Protein AF-A0A7S1Y5J4-F1 (afdb_monomer_lite)

InterPro domains:
  IPR029052 Metallo-dependent phosphatase-like [G3DSA:3.60.21.10] (2-157)
  IPR029052 Metallo-dependent phosphatase-like [SSF56300] (16-154)

Sequence (171 aa):
MWNACPVAIVDKVEEVVESQWFRDALTDLDYDAIVILAHMHVEDPLVPVLLSAIRSVVGDKVAVQFVTGHTHIRSYAALDDMASSFEAGHYLDTLGFLSFDTSEGLFDHRFIDANIEALPDLLDVSVSHEDNEAWMTPNGKALSDLIIKTQTDLGLLDYVGCATRTYYVEE

Radius of gyration: 21.8 Å; chains: 1; bounding box: 58×40×53 Å

Foldseek 3Di:
DDPDDPPDDDDDLLVVLPDPVVLCVLPVDDDLAAEAEEAADQVPPCVVVVVVSSCVRNNDQFAYEYEYHNPQDFDKDDDDQRYIGTYQGDDQQWDKDWDADSGGNRIDIDTFGNDLPGPCVVVVHDDDPVCSCPPADPVRVVVVVVVVVVCVVVCVVPDPDDDPDDDDDDD

Secondary structure (DSSP, 8-state):
------SS----HHHHTTSHHHHHHHHS---SEEEEE-SS-TT-THHHHHHHHHHHHH-TTSEEEEEE-SS--E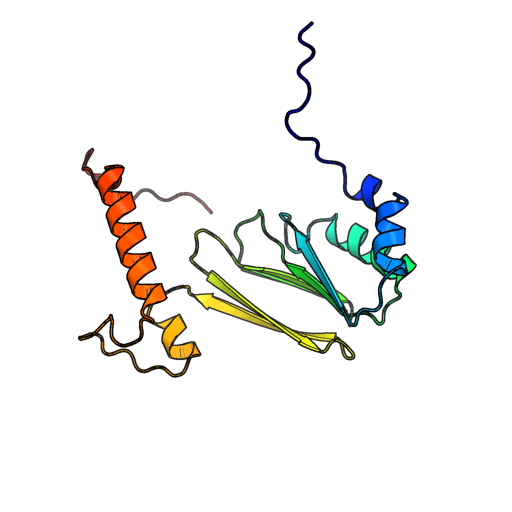EEEEEETTEEEEEE-STT-EEEEEE--TTT---EEEEEE-STTHHHHHTT-PPPTT-TTTT--HHHHHHHHHHHHHHHHTTTT------SS--PPP-

Organism: NCBI:txid210454

Structure (mmCIF, N/CA/C/O backbone):
data_AF-A0A7S1Y5J4-F1
#
_entry.id   AF-A0A7S1Y5J4-F1
#
loop_
_atom_site.group_PDB
_atom_site.id
_atom_site.type_symbol
_atom_site.label_atom_id
_atom_site.label_alt_id
_atom_site.label_comp_id
_atom_site.label_asym_id
_atom_site.label_entity_id
_atom_site.label_seq_id
_atom_site.pdbx_PDB_ins_code
_atom_site.Cartn_x
_atom_site.Cartn_y
_atom_site.Cartn_z
_atom_site.occupancy
_atom_site.B_iso_or_equiv
_atom_site.auth_seq_id
_atom_site.auth_comp_id
_atom_site.auth_asym_id
_atom_site.auth_atom_id
_atom_site.pdbx_PDB_model_num
ATOM 1 N N . MET A 1 1 ? -28.842 16.648 -25.127 1.00 41.44 1 MET A N 1
ATOM 2 C CA . MET A 1 1 ? -28.172 16.430 -23.828 1.00 41.44 1 MET A CA 1
ATOM 3 C C . MET A 1 1 ? -27.684 14.998 -23.824 1.00 41.44 1 MET A C 1
ATOM 5 O O . MET A 1 1 ? -28.503 14.103 -23.979 1.00 41.44 1 MET A O 1
ATOM 9 N N . TRP A 1 2 ? -26.369 14.794 -23.818 1.00 48.16 2 TRP A N 1
ATOM 10 C CA . TRP A 1 2 ? -25.769 13.462 -23.814 1.00 48.16 2 TRP A CA 1
ATOM 11 C C . TRP A 1 2 ? -25.896 12.883 -22.402 1.00 48.16 2 TRP A C 1
ATOM 13 O O . TRP A 1 2 ? -25.226 13.353 -21.489 1.00 48.16 2 TRP A O 1
ATOM 23 N N . ASN A 1 3 ? -26.772 11.893 -22.227 1.00 60.81 3 ASN A N 1
ATOM 24 C CA . ASN A 1 3 ? -26.782 11.035 -21.044 1.00 60.81 3 ASN A CA 1
ATOM 25 C C . ASN A 1 3 ? -25.613 10.054 -21.179 1.00 60.81 3 ASN A C 1
ATOM 27 O O . ASN A 1 3 ? -25.785 8.940 -21.669 1.00 60.81 3 ASN A O 1
ATOM 31 N N . ALA A 1 4 ? -24.409 10.489 -20.817 1.00 61.56 4 ALA A N 1
ATOM 32 C CA . ALA A 1 4 ? -23.308 9.563 -20.613 1.00 61.56 4 ALA A CA 1
ATOM 33 C C . ALA A 1 4 ? -23.549 8.850 -19.275 1.00 61.56 4 ALA A C 1
ATOM 35 O O . ALA A 1 4 ? -23.458 9.474 -18.219 1.00 61.56 4 ALA A O 1
ATOM 36 N N . CYS A 1 5 ? -23.904 7.563 -19.314 1.00 71.12 5 CYS A N 1
ATOM 37 C CA . CYS A 1 5 ? -23.798 6.715 -18.128 1.00 71.12 5 CYS A CA 1
ATOM 38 C C . CYS A 1 5 ? -22.321 6.676 -17.709 1.00 71.12 5 CYS A C 1
ATOM 40 O O . CYS A 1 5 ? -21.475 6.415 -18.571 1.00 71.12 5 CYS A O 1
ATOM 42 N N . PRO A 1 6 ? -21.991 6.919 -16.430 1.00 76.25 6 PRO A N 1
ATOM 43 C CA . PRO A 1 6 ? -20.634 6.713 -15.950 1.00 76.25 6 PRO A CA 1
ATOM 44 C C . PRO A 1 6 ? -20.224 5.257 -16.203 1.00 76.25 6 PRO A C 1
ATOM 46 O O . PRO A 1 6 ? -20.961 4.337 -15.855 1.00 76.25 6 PRO A O 1
ATOM 49 N N . VAL A 1 7 ? -19.059 5.050 -16.823 1.00 88.62 7 VAL A N 1
ATOM 50 C CA . VAL A 1 7 ? -18.472 3.706 -17.019 1.00 88.62 7 VAL A CA 1
ATOM 51 C C . VAL A 1 7 ? -17.930 3.154 -15.692 1.00 88.62 7 VAL A C 1
ATOM 53 O O . VAL A 1 7 ? -17.824 1.945 -15.520 1.00 88.62 7 VAL A O 1
ATOM 56 N N . ALA A 1 8 ? -17.651 4.046 -14.739 1.00 90.38 8 ALA A N 1
ATOM 57 C CA . ALA A 1 8 ? -17.360 3.740 -13.349 1.00 90.38 8 ALA A CA 1
ATOM 58 C C . ALA A 1 8 ? -18.008 4.799 -12.447 1.00 90.38 8 ALA A C 1
ATOM 60 O O . ALA A 1 8 ? -18.134 5.962 -12.839 1.00 90.38 8 ALA A O 1
ATOM 61 N N . ILE A 1 9 ? -18.406 4.381 -11.249 1.00 91.25 9 ILE A N 1
ATOM 62 C CA . ILE A 1 9 ? -18.910 5.244 -10.180 1.00 91.25 9 ILE A CA 1
ATOM 63 C C . ILE A 1 9 ? -17.961 5.055 -8.998 1.00 91.25 9 ILE A C 1
ATOM 65 O O . ILE A 1 9 ? -17.622 3.923 -8.661 1.00 91.25 9 ILE A O 1
ATOM 69 N N . VAL A 1 10 ? -17.504 6.164 -8.420 1.00 92.69 10 VAL A N 1
ATOM 70 C CA . VAL A 1 10 ? -16.700 6.183 -7.196 1.00 92.69 10 VAL A CA 1
ATOM 71 C C . VAL A 1 10 ? -17.520 6.921 -6.155 1.00 92.69 10 VAL A C 1
ATOM 73 O O . VAL A 1 10 ? -17.804 8.109 -6.327 1.00 92.69 10 VAL A O 1
ATOM 76 N N . ASP A 1 11 ? -17.915 6.205 -5.111 1.00 95.06 11 ASP A N 1
ATOM 77 C CA . ASP A 1 11 ? -18.638 6.781 -3.986 1.00 95.06 11 ASP A CA 1
ATOM 78 C C . ASP A 1 11 ? -17.654 7.389 -2.986 1.00 95.06 11 ASP A C 1
ATOM 80 O O . ASP A 1 11 ? -16.516 6.933 -2.834 1.00 95.06 11 ASP A O 1
ATOM 84 N N . LYS A 1 12 ? -18.089 8.449 -2.307 1.00 96.69 12 LYS A N 1
ATOM 85 C CA . LYS A 1 12 ? -17.268 9.116 -1.297 1.00 96.69 12 LYS A CA 1
ATOM 86 C C . LYS A 1 12 ? -17.151 8.245 -0.060 1.00 96.69 12 LYS A C 1
ATOM 88 O O . LYS A 1 12 ? -18.151 7.709 0.412 1.00 96.69 12 LYS A O 1
ATOM 93 N N . VAL A 1 13 ? -15.950 8.169 0.502 1.00 97.31 13 VAL A N 1
ATOM 94 C CA . VAL A 1 13 ? -15.673 7.401 1.722 1.00 97.31 13 VAL A CA 1
ATOM 95 C C . VAL A 1 13 ? -16.633 7.791 2.843 1.00 97.31 13 VAL A C 1
ATOM 97 O O . VAL A 1 13 ? -17.208 6.919 3.484 1.00 97.31 13 VAL A O 1
ATOM 100 N N . GLU A 1 14 ? -16.878 9.086 3.016 1.00 97.62 14 GLU A N 1
ATOM 101 C CA . GLU A 1 14 ? -17.762 9.642 4.042 1.00 97.62 14 GLU A CA 1
ATOM 102 C C . GLU A 1 14 ? -19.225 9.200 3.884 1.00 97.62 14 GLU A C 1
ATOM 104 O O . GLU A 1 14 ? -19.966 9.165 4.860 1.00 97.62 14 GLU A O 1
ATOM 109 N N . GLU A 1 15 ? -19.651 8.851 2.668 1.00 97.62 15 GLU A N 1
ATOM 110 C CA . GLU A 1 15 ? -20.987 8.309 2.399 1.00 97.62 15 GLU A CA 1
ATOM 111 C C . GLU A 1 15 ? -21.000 6.782 2.559 1.00 97.62 15 GLU A C 1
ATOM 113 O O . GLU A 1 15 ? -21.943 6.215 3.115 1.00 97.62 15 GLU A O 1
ATOM 118 N N . VAL A 1 16 ? -19.934 6.107 2.118 1.00 97.44 16 VAL A N 1
ATOM 119 C CA . VAL A 1 16 ? -19.805 4.648 2.207 1.00 97.44 16 VAL A CA 1
ATOM 120 C C . VAL A 1 16 ? -19.764 4.164 3.655 1.00 97.44 16 VAL A C 1
ATOM 122 O O . VAL A 1 16 ? -20.429 3.176 3.966 1.00 97.44 16 VAL A O 1
ATOM 125 N N . VAL A 1 17 ? -19.049 4.849 4.552 1.00 97.81 17 VAL A N 1
ATOM 126 C CA . VAL A 1 17 ? -18.948 4.438 5.967 1.00 97.81 17 VAL A CA 1
ATOM 127 C C . VAL A 1 17 ? -20.289 4.467 6.708 1.00 97.81 17 VAL A C 1
ATOM 129 O O . VAL A 1 17 ? -20.465 3.763 7.701 1.00 97.81 17 VAL A O 1
ATOM 132 N N . GLU A 1 18 ? -21.262 5.231 6.206 1.00 97.44 18 GLU A N 1
ATOM 133 C CA . GLU A 1 18 ? -22.619 5.278 6.758 1.00 97.44 18 GLU A CA 1
ATOM 134 C C . GLU A 1 18 ? -23.553 4.213 6.176 1.00 97.44 18 GLU A C 1
ATOM 136 O O . GLU A 1 18 ? -24.654 3.993 6.687 1.00 97.44 18 GLU A O 1
ATOM 141 N N . SER A 1 19 ? -23.134 3.534 5.111 1.00 97.62 19 SER A N 1
ATOM 142 C CA . SER A 1 19 ? -23.950 2.528 4.446 1.00 97.62 19 SER A CA 1
ATOM 143 C C . SER A 1 19 ? -24.106 1.257 5.288 1.00 97.62 19 SER A C 1
ATOM 145 O O . SER A 1 19 ? -23.235 0.872 6.070 1.00 97.62 19 SER A O 1
ATOM 147 N N . GLN A 1 20 ? -25.231 0.564 5.096 1.00 96.75 20 GLN A N 1
ATOM 148 C CA . GLN A 1 20 ? -25.511 -0.672 5.826 1.00 96.75 20 GLN A CA 1
ATOM 149 C C . GLN A 1 20 ? -24.488 -1.768 5.503 1.00 96.75 20 GLN A C 1
ATOM 151 O O . GLN A 1 20 ? -23.998 -2.425 6.411 1.00 96.75 20 GLN A O 1
ATOM 156 N N . TRP A 1 21 ? -24.104 -1.908 4.230 1.00 96.38 21 TRP A N 1
ATOM 157 C CA . TRP A 1 21 ? -23.184 -2.966 3.809 1.00 96.38 21 TRP A CA 1
ATOM 158 C C . TRP A 1 21 ? -21.800 -2.830 4.457 1.00 96.38 21 TRP A C 1
ATOM 160 O O . TRP A 1 21 ? -21.170 -3.842 4.750 1.00 96.38 21 TRP A O 1
ATOM 170 N N . PHE A 1 22 ? -21.333 -1.599 4.700 1.00 97.00 22 PHE A N 1
ATOM 171 C CA . PHE A 1 22 ? -20.064 -1.355 5.384 1.00 97.00 22 PHE A CA 1
ATOM 172 C C . PHE A 1 22 ? -20.108 -1.874 6.824 1.00 97.00 22 PHE A C 1
ATOM 174 O O . PHE A 1 22 ? -19.180 -2.540 7.274 1.00 97.00 22 PHE A O 1
ATOM 181 N N . ARG A 1 23 ? -21.213 -1.610 7.532 1.00 95.69 23 ARG A N 1
ATOM 182 C CA . ARG A 1 23 ? -21.430 -2.097 8.901 1.00 95.69 23 ARG A CA 1
ATOM 183 C C . ARG A 1 23 ? -21.550 -3.621 8.924 1.00 95.69 23 ARG A C 1
ATOM 185 O O . ARG A 1 23 ? -20.862 -4.251 9.717 1.00 95.69 23 ARG A O 1
ATOM 192 N N . ASP A 1 24 ? -22.346 -4.191 8.020 1.00 95.69 24 ASP A N 1
ATOM 193 C CA . ASP A 1 24 ? -22.560 -5.641 7.915 1.00 95.69 24 ASP A CA 1
ATOM 194 C C . ASP A 1 24 ? -21.237 -6.386 7.660 1.00 95.69 24 ASP A C 1
ATOM 196 O O . ASP A 1 24 ? -20.938 -7.387 8.308 1.00 95.69 24 ASP A O 1
ATOM 200 N N . ALA A 1 25 ? -20.382 -5.854 6.777 1.00 94.38 25 ALA A N 1
ATOM 201 C CA . ALA A 1 25 ? -19.077 -6.443 6.469 1.00 94.38 25 ALA A CA 1
ATOM 202 C C . ALA A 1 25 ? -18.135 -6.528 7.685 1.00 94.38 25 ALA A C 1
ATOM 204 O O . ALA A 1 25 ? -17.255 -7.387 7.715 1.00 94.38 25 ALA A O 1
ATOM 205 N N . LEU A 1 26 ? -18.318 -5.649 8.674 1.00 95.50 26 LEU A N 1
ATOM 206 C CA . LEU A 1 26 ? -17.544 -5.625 9.914 1.00 95.50 26 LEU A CA 1
ATOM 207 C C . LEU A 1 26 ? -18.189 -6.465 11.031 1.00 95.50 26 LEU A C 1
ATOM 209 O O . LEU A 1 26 ? -17.501 -6.855 11.965 1.00 95.50 26 LEU A O 1
ATOM 213 N N . THR A 1 27 ? -19.494 -6.748 10.981 1.00 93.75 27 THR A N 1
ATOM 214 C CA . THR A 1 27 ? -20.181 -7.508 12.044 1.00 93.75 27 THR A CA 1
ATOM 215 C C . THR A 1 27 ? -20.348 -8.989 11.745 1.00 93.75 27 THR A C 1
ATOM 217 O O . THR A 1 27 ? -20.454 -9.789 12.672 1.00 93.75 27 THR A O 1
ATOM 220 N N . ASP A 1 28 ? -20.394 -9.363 10.469 1.00 86.31 28 ASP A N 1
ATOM 221 C CA . ASP A 1 28 ? -20.839 -10.698 10.054 1.00 86.31 28 ASP A CA 1
ATOM 222 C C . ASP A 1 28 ? -19.702 -11.733 9.992 1.00 86.31 28 ASP A C 1
ATOM 224 O O . ASP A 1 28 ? -19.920 -12.885 9.605 1.00 86.31 28 ASP A O 1
ATOM 228 N N . LEU A 1 29 ? -18.485 -11.336 10.373 1.00 85.19 29 LEU A N 1
ATOM 229 C CA . LEU A 1 29 ? -17.266 -12.133 10.259 1.00 85.19 29 LEU A CA 1
ATOM 230 C C . LEU A 1 29 ? -16.491 -12.162 11.581 1.00 85.19 29 LEU A C 1
ATOM 232 O O . LEU A 1 29 ? -16.496 -11.201 12.343 1.00 85.19 29 LEU A O 1
ATOM 236 N N . ASP A 1 30 ? -15.794 -13.273 11.813 1.00 91.12 30 ASP A N 1
ATOM 237 C CA . ASP A 1 30 ? -14.798 -13.413 12.877 1.00 91.12 30 ASP A CA 1
ATOM 238 C C . ASP A 1 30 ? -13.406 -13.191 12.271 1.00 91.12 30 ASP A C 1
ATOM 240 O O . ASP A 1 30 ? -13.056 -13.835 11.275 1.00 91.12 30 ASP A O 1
ATOM 244 N N . TYR A 1 31 ? -12.643 -12.242 12.812 1.00 94.44 31 TYR A N 1
ATOM 245 C CA . TYR A 1 31 ? -11.328 -11.855 12.299 1.00 94.44 31 TYR A CA 1
ATOM 246 C C . TYR A 1 31 ? -10.437 -11.270 13.398 1.00 94.44 31 TYR A C 1
ATOM 248 O O . TYR A 1 31 ? -10.904 -10.606 14.321 1.00 94.44 31 TYR A O 1
ATOM 256 N N . ASP A 1 32 ? -9.127 -11.458 13.239 1.00 94.56 32 ASP A N 1
ATOM 257 C CA . ASP A 1 32 ? -8.118 -10.946 14.175 1.00 94.56 32 ASP A CA 1
ATOM 258 C C . ASP A 1 32 ? -7.588 -9.554 13.784 1.00 94.56 32 ASP A C 1
ATOM 260 O O . ASP A 1 32 ? -7.029 -8.834 14.610 1.00 94.56 32 ASP A O 1
ATOM 264 N N . ALA A 1 33 ? -7.742 -9.162 12.516 1.00 96.88 33 ALA A N 1
ATOM 265 C CA . ALA A 1 33 ? -7.252 -7.894 11.986 1.00 96.88 33 ALA A CA 1
ATOM 266 C C . ALA A 1 33 ? -8.027 -7.453 10.740 1.00 96.88 33 ALA A C 1
ATOM 268 O O . ALA A 1 33 ? -8.653 -8.263 10.055 1.00 96.88 33 ALA A O 1
ATOM 269 N N . ILE A 1 34 ? -7.920 -6.166 10.417 1.00 97.81 34 ILE A N 1
ATOM 270 C CA . ILE A 1 34 ? -8.484 -5.547 9.219 1.00 97.81 34 ILE A CA 1
ATOM 271 C C . ILE A 1 34 ? -7.344 -4.946 8.399 1.00 97.81 34 ILE A C 1
ATOM 273 O O . ILE A 1 34 ? -6.527 -4.187 8.915 1.00 97.81 34 ILE A O 1
ATOM 277 N N . VAL A 1 35 ? -7.309 -5.253 7.102 1.00 97.81 35 VAL A N 1
ATOM 278 C CA . VAL A 1 35 ? -6.372 -4.641 6.152 1.00 97.81 35 VAL A CA 1
ATOM 279 C C . VAL A 1 35 ? -7.156 -3.830 5.131 1.00 97.81 35 VAL A C 1
ATOM 281 O O . VAL A 1 35 ? -8.079 -4.342 4.498 1.00 97.81 35 VAL A O 1
ATOM 284 N N . ILE A 1 36 ? -6.779 -2.567 4.959 1.00 98.12 36 ILE A N 1
ATOM 285 C CA . ILE A 1 36 ? -7.441 -1.613 4.073 1.00 98.12 36 ILE A CA 1
ATOM 286 C C . ILE A 1 36 ? -6.480 -1.278 2.943 1.00 98.12 36 ILE A C 1
ATOM 288 O O . ILE A 1 36 ? -5.443 -0.659 3.162 1.00 98.12 36 ILE A O 1
ATOM 292 N N . LEU A 1 37 ? -6.831 -1.682 1.726 1.00 98.12 37 LEU A N 1
ATOM 293 C CA . LEU A 1 37 ? -6.083 -1.322 0.526 1.00 98.12 37 LEU A CA 1
ATOM 294 C C . LEU A 1 37 ? -6.686 -0.044 -0.051 1.00 98.12 37 LEU A C 1
ATOM 296 O O . LEU A 1 37 ? -7.847 -0.040 -0.463 1.00 98.12 37 LEU A O 1
ATOM 300 N N . ALA A 1 38 ? -5.911 1.035 -0.077 1.00 96.31 38 ALA A N 1
ATOM 301 C CA . ALA A 1 38 ? -6.397 2.345 -0.472 1.00 96.31 38 ALA A CA 1
ATOM 302 C C . ALA A 1 38 ? -5.421 3.053 -1.416 1.00 96.31 38 ALA A C 1
ATOM 304 O O . ALA A 1 38 ? -4.215 3.071 -1.202 1.00 96.31 38 ALA A O 1
ATOM 305 N N . HIS A 1 39 ? -5.948 3.692 -2.459 1.00 97.62 39 HIS A N 1
ATOM 306 C CA . HIS A 1 39 ? -5.160 4.564 -3.328 1.00 97.62 39 HIS A CA 1
ATOM 307 C C . HIS A 1 39 ? -5.353 6.028 -2.908 1.00 97.62 39 HIS A C 1
ATOM 309 O O . HIS A 1 39 ? -6.002 6.806 -3.603 1.00 97.62 39 HIS A O 1
ATOM 315 N N . MET A 1 40 ? -4.837 6.362 -1.726 1.00 97.06 40 MET A N 1
ATOM 316 C CA . MET A 1 40 ? -4.850 7.693 -1.102 1.00 97.06 40 MET A CA 1
ATOM 317 C C . MET A 1 40 ? -3.550 7.897 -0.322 1.00 97.06 40 MET A C 1
ATOM 319 O O . MET A 1 40 ? -2.912 6.898 -0.004 1.00 97.06 40 MET A O 1
ATOM 323 N N . HIS A 1 41 ? -3.191 9.141 0.008 1.00 97.88 41 HIS A N 1
ATOM 324 C CA . HIS A 1 41 ? -1.993 9.451 0.802 1.00 97.88 41 HIS A CA 1
ATOM 325 C C . HIS A 1 41 ? -2.013 8.737 2.167 1.00 97.88 41 HIS A C 1
ATOM 327 O O . HIS A 1 41 ? -3.074 8.557 2.766 1.00 97.88 41 HIS A O 1
ATOM 333 N N . VAL A 1 42 ? -0.837 8.388 2.697 1.00 97.75 42 VAL A N 1
ATOM 334 C CA . VAL A 1 42 ? -0.676 7.733 4.014 1.00 97.75 42 VAL A CA 1
ATOM 335 C C . VAL A 1 42 ? -1.406 8.435 5.174 1.00 97.75 42 VAL A C 1
ATOM 337 O O . VAL A 1 42 ? -1.963 7.774 6.048 1.00 97.75 42 VAL A O 1
ATOM 340 N N . GLU A 1 43 ? -1.449 9.766 5.149 1.00 96.81 43 GLU A N 1
ATOM 341 C CA . GLU A 1 43 ? -2.128 10.642 6.116 1.00 96.81 43 GLU A CA 1
ATOM 342 C C . GLU A 1 43 ? -3.265 11.433 5.446 1.00 96.81 43 GLU A C 1
ATOM 344 O O . GLU A 1 43 ? -3.516 12.594 5.772 1.00 96.81 43 GLU A O 1
ATOM 349 N N . ASP A 1 44 ? -3.914 10.854 4.433 1.00 98.12 44 ASP A N 1
ATOM 350 C CA . ASP A 1 44 ? -5.091 11.470 3.822 1.00 98.12 44 ASP A CA 1
ATOM 351 C C . ASP A 1 44 ? -6.166 11.751 4.897 1.00 98.12 44 ASP A C 1
ATOM 353 O O . ASP A 1 44 ? -6.389 10.903 5.767 1.00 98.12 44 ASP A O 1
ATOM 357 N N . PRO A 1 45 ? -6.871 12.899 4.861 1.00 98.00 45 PRO A N 1
ATOM 358 C CA . PRO A 1 45 ? -7.949 13.202 5.804 1.00 98.00 45 PRO A CA 1
ATOM 359 C C . PRO A 1 45 ? -9.057 12.139 5.892 1.00 98.00 45 PRO A C 1
ATOM 361 O O . PRO A 1 45 ? -9.790 12.114 6.880 1.00 98.00 45 PRO A O 1
ATOM 364 N N . LEU A 1 46 ? -9.188 11.258 4.897 1.00 98.12 46 LEU A N 1
ATOM 365 C CA . LEU A 1 46 ? -10.139 10.147 4.894 1.00 98.12 46 LEU A CA 1
ATOM 366 C C . LEU A 1 46 ? -9.663 8.917 5.680 1.00 98.12 46 LEU A C 1
ATOM 368 O O . LEU A 1 46 ? -10.500 8.122 6.110 1.00 98.12 46 LEU A O 1
ATOM 372 N N . VAL A 1 47 ? -8.358 8.767 5.930 1.00 98.44 47 VAL A N 1
ATOM 373 C CA . VAL A 1 47 ? -7.811 7.699 6.786 1.00 98.44 47 VAL A CA 1
ATOM 374 C C . VAL A 1 47 ? -8.431 7.731 8.192 1.00 98.44 47 VAL A C 1
ATOM 376 O O . VAL A 1 47 ? -8.994 6.713 8.604 1.00 98.44 47 VAL A O 1
ATOM 379 N N . PRO A 1 48 ? -8.437 8.862 8.931 1.00 98.12 48 PRO A N 1
ATOM 380 C CA . PRO A 1 48 ? -9.085 8.912 10.240 1.00 98.12 48 PRO A CA 1
ATOM 381 C C . PRO A 1 48 ? -10.613 8.771 10.165 1.00 98.12 48 PRO A C 1
ATOM 383 O O . PRO A 1 48 ? -11.207 8.270 11.118 1.00 98.12 48 PRO A O 1
ATOM 386 N N . VAL A 1 49 ? -11.261 9.151 9.055 1.00 98.44 49 VAL A N 1
ATOM 387 C CA . VAL A 1 49 ? -12.707 8.920 8.857 1.00 98.44 49 VAL A CA 1
ATOM 388 C C . VAL A 1 49 ? -13.003 7.421 8.786 1.00 98.44 49 VAL A C 1
ATOM 390 O O . VAL A 1 49 ? -13.866 6.933 9.516 1.00 98.44 49 VAL A O 1
ATOM 393 N N . LEU A 1 50 ? -12.252 6.679 7.965 1.00 98.31 50 LEU A N 1
ATOM 394 C CA . LEU A 1 50 ? -12.363 5.221 7.856 1.00 98.31 50 LEU A CA 1
ATOM 395 C C . LEU A 1 50 ? -12.054 4.535 9.181 1.00 98.31 50 LEU A C 1
ATOM 397 O O . LEU A 1 50 ? -12.843 3.708 9.638 1.00 98.31 50 LEU A O 1
ATOM 401 N N . LEU A 1 51 ? -10.931 4.891 9.810 1.00 98.50 51 LEU A N 1
ATOM 402 C CA . LEU A 1 51 ? -10.529 4.292 11.076 1.00 98.50 51 LEU A CA 1
ATOM 403 C C . LEU A 1 51 ? -11.599 4.534 12.144 1.00 98.50 51 LEU A C 1
ATOM 405 O O . LEU A 1 51 ? -12.038 3.584 12.782 1.00 98.50 51 LEU A O 1
ATOM 409 N N . SER A 1 52 ? -12.097 5.765 12.288 1.00 98.38 52 SER A N 1
ATOM 410 C CA . SER A 1 52 ? -13.149 6.081 13.259 1.00 98.38 52 SER A CA 1
ATOM 411 C C . SER A 1 52 ? -14.437 5.289 13.007 1.00 98.38 52 SER A C 1
ATOM 413 O O . SER A 1 52 ? -15.014 4.744 13.951 1.00 98.38 52 SER A O 1
ATOM 415 N N . ALA A 1 53 ? -14.860 5.162 11.747 1.00 98.25 53 ALA A N 1
ATOM 416 C CA . ALA A 1 53 ? -16.032 4.370 11.392 1.00 98.25 53 ALA A CA 1
ATOM 417 C C . ALA A 1 53 ? -15.851 2.883 11.738 1.00 98.25 53 ALA A C 1
ATOM 419 O O . ALA A 1 53 ? -16.746 2.284 12.334 1.00 98.25 53 ALA A O 1
ATOM 420 N N . ILE A 1 54 ? -14.682 2.305 11.451 1.00 98.12 54 ILE A N 1
ATOM 421 C CA . ILE A 1 54 ? -14.348 0.918 11.810 1.00 98.12 54 ILE A CA 1
ATOM 422 C C . ILE A 1 54 ? -14.359 0.742 13.328 1.00 98.12 54 ILE A C 1
ATOM 424 O O . ILE A 1 54 ? -15.054 -0.135 13.843 1.00 98.12 54 ILE A O 1
ATOM 428 N N . ARG A 1 55 ? -13.655 1.613 14.060 1.00 97.88 55 ARG A N 1
ATOM 429 C CA . ARG A 1 55 ? -13.590 1.600 15.529 1.00 97.88 55 ARG A CA 1
ATOM 430 C C . ARG A 1 55 ? -14.974 1.686 16.168 1.00 97.88 55 ARG A C 1
ATOM 432 O O . ARG A 1 55 ? -15.217 1.022 17.171 1.00 97.88 55 ARG A O 1
ATOM 439 N N . SER A 1 56 ? -15.911 2.417 15.560 1.00 97.44 56 SER A N 1
ATOM 440 C CA . SER A 1 56 ? -17.293 2.510 16.052 1.00 97.44 56 SER A CA 1
ATOM 441 C C . SER A 1 56 ? -18.061 1.180 16.034 1.00 97.44 56 SER A C 1
ATOM 443 O O . SER A 1 56 ? -19.025 1.025 16.783 1.00 97.44 56 SER A O 1
ATOM 445 N N . VAL A 1 57 ? -17.635 0.225 15.201 1.00 96.38 57 VAL A N 1
ATOM 446 C CA . VAL A 1 57 ? -18.254 -1.100 15.066 1.00 96.38 57 VAL A CA 1
ATOM 447 C C . VAL A 1 57 ? -17.454 -2.163 15.819 1.00 96.38 57 VAL A C 1
ATOM 449 O O . VAL A 1 57 ? -18.036 -2.969 16.540 1.00 96.38 57 VAL A O 1
ATOM 452 N N . VAL A 1 58 ? -16.126 -2.152 15.678 1.00 95.44 58 VAL A N 1
ATOM 453 C CA . VAL A 1 58 ? -15.246 -3.259 16.105 1.00 95.44 58 VAL A CA 1
ATOM 454 C C . VAL A 1 58 ? -14.476 -2.957 17.398 1.00 95.44 58 VAL A C 1
ATOM 456 O O . VAL A 1 58 ? -13.899 -3.854 18.010 1.00 95.44 58 VAL A O 1
ATOM 459 N N . GLY A 1 59 ? -14.468 -1.692 17.830 1.00 95.06 59 GLY A N 1
ATOM 460 C CA . GLY A 1 59 ? -13.704 -1.204 18.976 1.00 95.06 59 GLY A CA 1
ATOM 461 C C . GLY A 1 59 ? -12.199 -1.045 18.721 1.00 95.06 59 GLY A C 1
ATOM 462 O O . GLY A 1 59 ? -11.675 -1.295 17.633 1.00 95.06 59 GLY A O 1
ATOM 463 N N . ASP A 1 60 ? -11.485 -0.636 19.769 1.00 95.50 60 ASP A N 1
ATOM 464 C CA . ASP A 1 60 ? -10.077 -0.206 19.688 1.00 95.50 60 ASP A CA 1
ATOM 465 C C . ASP A 1 60 ? -9.060 -1.353 19.751 1.00 95.50 60 ASP A C 1
ATOM 467 O O . ASP A 1 60 ? -7.863 -1.124 19.648 1.00 95.50 60 ASP A O 1
ATOM 471 N N . LYS A 1 61 ? -9.520 -2.596 19.927 1.00 94.56 61 LYS A N 1
ATOM 472 C CA . LYS A 1 61 ? -8.643 -3.761 20.143 1.00 94.56 61 LYS A CA 1
ATOM 473 C C . LYS A 1 61 ? -8.297 -4.547 18.883 1.00 94.56 61 LYS A C 1
ATOM 475 O O . LYS A 1 61 ? -7.470 -5.442 18.957 1.00 94.56 61 LYS A O 1
ATOM 480 N N . VAL A 1 62 ? -8.954 -4.276 17.760 1.00 96.75 62 VAL A N 1
ATOM 481 C CA . VAL A 1 62 ? -8.686 -4.983 16.499 1.00 96.75 62 VAL A CA 1
ATOM 482 C C . VAL A 1 62 ? -7.524 -4.301 15.783 1.00 96.75 62 VAL A C 1
ATOM 484 O O . VAL A 1 62 ? -7.559 -3.085 15.614 1.00 96.75 62 VAL A O 1
ATOM 487 N N . ALA A 1 63 ? -6.515 -5.038 15.325 1.00 98.00 63 ALA A N 1
ATOM 488 C CA . ALA A 1 63 ? -5.446 -4.429 14.535 1.00 98.00 63 ALA A CA 1
ATOM 489 C C . ALA A 1 63 ? -5.972 -3.939 13.169 1.00 98.00 63 ALA A C 1
ATOM 491 O O . ALA A 1 63 ? -6.648 -4.689 12.464 1.00 98.00 63 ALA A O 1
ATOM 492 N N . VAL A 1 64 ? -5.666 -2.697 12.778 1.00 98.44 64 VAL A N 1
ATOM 493 C CA . VAL A 1 64 ? -6.071 -2.107 11.489 1.00 98.44 64 VAL A CA 1
ATOM 494 C C . VAL A 1 64 ? -4.848 -1.610 10.720 1.00 98.44 64 VAL A C 1
ATOM 496 O O . VAL A 1 64 ? -4.185 -0.664 11.132 1.00 98.44 64 VAL A O 1
ATOM 499 N N . GLN A 1 65 ? -4.565 -2.210 9.567 1.00 98.38 65 GLN A N 1
ATOM 500 C CA . GLN A 1 65 ? -3.462 -1.800 8.701 1.00 98.38 65 GLN A CA 1
ATOM 501 C C . GLN A 1 65 ? -3.973 -1.160 7.414 1.00 98.38 65 GLN A C 1
ATOM 503 O O . GLN A 1 65 ? -4.629 -1.824 6.612 1.00 98.38 65 GLN A O 1
ATOM 508 N N . PHE A 1 66 ? -3.586 0.084 7.148 1.00 98.69 66 PHE A N 1
ATOM 509 C CA . PHE A 1 66 ? -3.780 0.708 5.842 1.00 98.69 66 PHE A CA 1
ATOM 510 C C . PHE A 1 66 ? -2.553 0.485 4.952 1.00 98.69 66 PHE A C 1
ATOM 512 O O . PHE A 1 66 ? -1.420 0.748 5.352 1.00 98.69 66 PHE A O 1
ATOM 519 N N . VAL A 1 67 ? -2.781 0.014 3.729 1.00 98.31 67 VAL A N 1
ATOM 520 C CA . VAL A 1 67 ? -1.797 0.005 2.643 1.00 98.31 67 VAL A CA 1
ATOM 521 C C . VAL A 1 67 ? -2.228 1.080 1.653 1.00 98.31 67 VAL A C 1
ATOM 523 O O . VAL A 1 67 ? -3.209 0.905 0.927 1.00 98.31 67 VAL A O 1
ATOM 526 N N . THR A 1 68 ? -1.529 2.209 1.697 1.00 98.19 68 THR A N 1
ATOM 527 C CA . THR A 1 68 ? -1.844 3.461 1.002 1.00 98.19 68 THR A CA 1
ATOM 528 C C . THR A 1 68 ? -0.977 3.672 -0.246 1.00 98.19 68 THR A C 1
ATOM 530 O O . THR A 1 68 ? -0.141 2.834 -0.594 1.00 98.19 68 THR A O 1
ATOM 533 N N . GLY A 1 69 ? -1.205 4.768 -0.974 1.00 96.81 69 GLY A N 1
ATOM 534 C CA . GLY A 1 69 ? -0.632 5.014 -2.298 1.00 96.81 69 GLY A CA 1
ATOM 535 C C . GLY A 1 69 ? -0.864 6.439 -2.794 1.00 96.81 69 GLY A C 1
ATOM 536 O O . GLY A 1 69 ? -1.042 7.368 -2.021 1.00 96.81 69 GLY A O 1
ATOM 537 N N . HIS A 1 70 ? -0.951 6.595 -4.114 1.00 97.62 70 HIS A N 1
ATOM 538 C CA . HIS A 1 70 ? -1.284 7.844 -4.813 1.00 97.62 70 HIS A CA 1
ATOM 539 C C . HIS A 1 70 ? -0.180 8.905 -4.867 1.00 97.62 70 HIS A C 1
ATOM 541 O O . HIS A 1 70 ? 0.025 9.490 -5.928 1.00 97.62 70 HIS A O 1
ATOM 547 N N . THR A 1 71 ? 0.541 9.149 -3.777 1.00 96.81 71 THR A N 1
ATOM 548 C CA . THR A 1 71 ? 1.463 10.296 -3.698 1.00 96.81 71 THR A CA 1
ATOM 549 C C . THR A 1 71 ? 2.905 9.985 -4.042 1.00 96.81 71 THR A C 1
ATOM 551 O O . THR A 1 71 ? 3.700 10.910 -4.177 1.00 96.81 71 THR A O 1
ATOM 554 N N . HIS A 1 72 ? 3.213 8.708 -4.270 1.00 96.31 72 HIS A N 1
ATOM 555 C CA . HIS A 1 72 ? 4.510 8.248 -4.754 1.00 96.31 72 HIS A CA 1
ATOM 556 C C . HIS A 1 72 ? 5.640 8.451 -3.733 1.00 96.31 72 HIS A C 1
ATOM 558 O O . HIS A 1 72 ? 6.792 8.617 -4.115 1.00 96.31 72 HIS A O 1
ATOM 564 N N . ILE A 1 73 ? 5.346 8.408 -2.432 1.00 96.88 73 ILE A N 1
ATOM 565 C CA . ILE A 1 73 ? 6.358 8.585 -1.379 1.00 96.88 73 ILE A CA 1
ATOM 566 C C . ILE A 1 73 ? 6.538 7.318 -0.548 1.00 96.88 73 ILE A C 1
ATOM 568 O O . ILE A 1 73 ? 5.629 6.503 -0.412 1.00 96.88 73 ILE A O 1
ATOM 572 N N . ARG A 1 74 ? 7.720 7.157 0.049 1.00 98.00 74 ARG A N 1
ATOM 573 C CA . ARG A 1 74 ? 7.958 6.167 1.106 1.00 98.00 74 ARG A CA 1
ATOM 574 C C . ARG A 1 74 ? 7.528 6.780 2.429 1.00 98.00 74 ARG A C 1
ATOM 576 O O . ARG A 1 74 ? 8.214 7.672 2.926 1.00 98.00 74 ARG A O 1
ATOM 583 N N . SER A 1 75 ? 6.400 6.346 2.983 1.00 98.12 75 SER A N 1
ATOM 584 C CA . SER A 1 75 ? 5.897 6.934 4.224 1.00 98.12 75 SER A CA 1
ATOM 585 C C . SER A 1 75 ? 5.137 5.947 5.101 1.00 98.12 75 SER A C 1
ATOM 587 O O . SER A 1 75 ? 4.588 4.951 4.632 1.00 98.12 75 SER A O 1
ATOM 589 N N . TYR A 1 76 ? 5.144 6.227 6.399 1.00 98.44 76 TYR A N 1
ATOM 590 C CA . TYR A 1 76 ? 4.493 5.442 7.436 1.00 98.44 76 TYR A CA 1
ATOM 591 C C . TYR A 1 76 ? 3.918 6.382 8.492 1.00 98.44 76 TYR A C 1
ATOM 593 O O . TYR A 1 76 ? 4.606 7.296 8.949 1.00 98.44 76 TYR A O 1
ATOM 601 N N . ALA A 1 77 ? 2.691 6.115 8.924 1.00 98.25 77 ALA A N 1
ATOM 602 C CA . ALA A 1 77 ? 2.043 6.831 10.010 1.00 98.25 77 ALA A CA 1
ATOM 603 C C . ALA A 1 77 ? 1.478 5.841 11.033 1.00 98.25 77 ALA A C 1
ATOM 605 O O . ALA A 1 77 ? 0.697 4.954 10.693 1.00 98.25 77 ALA A O 1
ATOM 606 N N . ALA A 1 78 ? 1.847 6.015 12.303 1.00 97.75 78 ALA A N 1
ATOM 607 C CA . ALA A 1 78 ? 1.136 5.379 13.406 1.00 97.75 78 ALA A CA 1
ATOM 608 C C . ALA A 1 78 ? -0.161 6.161 13.654 1.00 97.75 78 ALA A C 1
ATOM 610 O O . ALA A 1 78 ? -0.112 7.375 13.858 1.00 97.75 78 ALA A O 1
ATOM 611 N N . LEU A 1 79 ? -1.306 5.481 13.601 1.00 97.75 79 LEU A N 1
ATOM 612 C CA . LEU A 1 79 ? -2.620 6.114 13.729 1.00 97.75 79 LEU A CA 1
ATOM 613 C C . LEU A 1 79 ? -3.140 6.012 15.168 1.00 97.75 79 LEU A C 1
ATOM 615 O O . LEU A 1 79 ? -3.552 7.013 15.751 1.00 97.75 79 LEU A O 1
ATOM 619 N N . ASP A 1 80 ? -3.093 4.805 15.735 1.00 96.56 80 ASP A N 1
ATOM 620 C CA . ASP A 1 80 ? -3.360 4.495 17.142 1.00 96.56 80 ASP A CA 1
ATOM 621 C C . ASP A 1 80 ? -2.532 3.265 17.576 1.00 96.56 80 ASP A C 1
ATOM 623 O O . ASP A 1 80 ? -1.774 2.717 16.774 1.00 96.56 80 ASP A O 1
ATOM 627 N N . ASP A 1 81 ? -2.646 2.832 18.837 1.00 96.31 81 ASP A N 1
ATOM 628 C CA . ASP A 1 81 ? -1.876 1.690 19.373 1.00 96.31 81 ASP A CA 1
ATOM 629 C C . ASP A 1 81 ? -2.139 0.372 18.617 1.00 96.31 81 ASP A C 1
ATOM 631 O O . ASP A 1 81 ? -1.324 -0.542 18.663 1.00 96.31 81 ASP A O 1
ATOM 635 N N . MET A 1 82 ? -3.268 0.270 17.910 1.00 98.25 82 MET A N 1
ATOM 636 C CA . MET A 1 82 ? -3.701 -0.900 17.150 1.00 98.25 82 MET A CA 1
ATOM 637 C C . MET A 1 82 ? -3.902 -0.564 15.664 1.00 98.25 82 MET A C 1
ATOM 639 O O . MET A 1 82 ? -4.626 -1.288 14.976 1.00 98.25 82 MET A O 1
ATOM 643 N N . ALA A 1 83 ? -3.314 0.519 15.142 1.00 98.44 83 ALA A N 1
ATOM 644 C CA . ALA A 1 83 ? -3.464 0.883 13.740 1.00 98.44 83 ALA A CA 1
ATOM 645 C C . ALA A 1 83 ? -2.289 1.668 13.155 1.00 98.44 83 ALA A C 1
ATOM 647 O O . ALA A 1 83 ? -1.760 2.603 13.759 1.00 98.44 83 ALA A O 1
ATOM 648 N N . SER A 1 84 ? -1.953 1.359 11.903 1.00 98.56 84 SER A N 1
ATOM 649 C CA . SER A 1 84 ? -0.963 2.116 11.138 1.00 98.56 84 SER A CA 1
ATOM 650 C C . SER A 1 84 ? -1.351 2.277 9.667 1.00 98.56 84 SER A C 1
ATOM 652 O O . SER A 1 84 ? -2.235 1.585 9.159 1.00 98.56 84 SER A O 1
ATOM 654 N N . SER A 1 85 ? -0.678 3.197 8.982 1.00 98.62 85 SER A N 1
ATOM 655 C CA . SER A 1 85 ? -0.816 3.474 7.555 1.00 98.62 85 SER A CA 1
ATOM 656 C C . SER A 1 85 ? 0.549 3.480 6.882 1.00 98.62 85 SER A C 1
ATOM 658 O O . SER A 1 85 ? 1.521 3.955 7.469 1.00 98.62 85 SER A O 1
ATOM 660 N N . PHE A 1 86 ? 0.644 2.928 5.673 1.00 98.44 86 PHE A N 1
ATOM 661 C CA . PHE A 1 86 ? 1.923 2.675 5.013 1.00 98.44 86 PHE A CA 1
ATOM 662 C C . PHE A 1 86 ? 1.841 2.817 3.487 1.00 98.44 86 PHE A C 1
ATOM 664 O O . PHE A 1 86 ? 1.049 2.130 2.843 1.00 98.44 86 PHE A O 1
ATOM 671 N N . GLU A 1 87 ? 2.714 3.648 2.909 1.00 98.12 87 GLU A N 1
ATOM 672 C CA . GLU A 1 87 ? 2.839 3.900 1.469 1.00 98.12 87 GLU A CA 1
ATOM 673 C C . GLU A 1 87 ? 4.241 3.544 0.966 1.00 98.12 87 GLU A C 1
ATOM 675 O O . GLU A 1 87 ? 5.245 4.039 1.478 1.00 98.12 87 GLU A O 1
ATOM 680 N N . ALA A 1 88 ? 4.312 2.690 -0.055 1.00 97.62 88 ALA A N 1
ATOM 681 C CA . ALA A 1 88 ? 5.550 2.053 -0.500 1.00 97.62 88 ALA A CA 1
ATOM 682 C C . ALA A 1 88 ? 6.179 2.702 -1.748 1.00 97.62 88 ALA A C 1
ATOM 684 O O . ALA A 1 88 ? 6.655 1.983 -2.620 1.00 97.62 88 ALA A O 1
ATOM 685 N N . GLY A 1 89 ? 6.197 4.032 -1.864 1.00 96.44 89 GLY A N 1
ATOM 686 C CA . GLY A 1 89 ? 6.912 4.712 -2.953 1.00 96.44 89 GLY A CA 1
ATOM 687 C C . GLY A 1 89 ? 6.261 4.553 -4.331 1.00 96.44 89 GLY A C 1
ATOM 688 O O . GLY A 1 89 ? 5.035 4.608 -4.458 1.00 96.44 89 GLY A O 1
ATOM 689 N N . HIS A 1 90 ? 7.075 4.425 -5.387 1.00 95.19 90 HIS A N 1
ATOM 690 C CA . HIS A 1 90 ? 6.588 4.491 -6.768 1.00 95.19 90 HIS A CA 1
ATOM 691 C C . HIS A 1 90 ? 7.451 3.731 -7.781 1.00 95.19 90 HIS A C 1
ATOM 693 O O . HIS A 1 90 ? 8.529 3.248 -7.490 1.00 95.19 90 HIS A O 1
ATOM 699 N N . TYR A 1 91 ? 6.948 3.589 -9.011 1.00 95.38 91 TYR A N 1
ATOM 700 C CA . TYR A 1 91 ? 7.692 3.090 -10.187 1.00 95.38 91 TYR A CA 1
ATOM 701 C C . TYR A 1 91 ? 8.493 1.793 -9.987 1.00 95.38 91 TYR A C 1
ATOM 703 O O . TYR A 1 91 ? 9.474 1.565 -10.691 1.00 95.38 91 TYR A O 1
ATOM 711 N N . LEU A 1 92 ? 8.034 0.923 -9.080 1.00 95.25 92 LEU A N 1
ATOM 712 C CA . LEU A 1 92 ? 8.715 -0.322 -8.718 1.00 95.25 92 LEU A CA 1
ATOM 713 C C . LEU A 1 92 ? 10.140 -0.098 -8.183 1.00 95.25 92 LEU A C 1
ATOM 715 O O . LEU A 1 92 ? 10.979 -0.977 -8.334 1.00 95.25 92 LEU A O 1
ATOM 719 N N . ASP A 1 93 ? 10.422 1.056 -7.571 1.00 95.19 93 ASP A N 1
ATOM 720 C CA . ASP A 1 93 ? 11.713 1.350 -6.939 1.00 95.19 93 ASP A CA 1
ATOM 721 C C . ASP A 1 93 ? 11.800 0.837 -5.491 1.00 95.19 93 ASP A C 1
ATOM 723 O O . ASP A 1 93 ? 12.884 0.727 -4.918 1.00 95.19 93 ASP A O 1
ATOM 727 N N . THR A 1 94 ? 10.650 0.499 -4.909 1.00 96.81 94 THR A N 1
ATOM 728 C CA . THR A 1 94 ? 10.493 0.146 -3.504 1.00 96.81 94 THR A CA 1
ATOM 729 C C . THR A 1 94 ? 9.625 -1.097 -3.368 1.00 96.81 94 THR A C 1
ATOM 731 O O . THR A 1 94 ? 8.497 -1.155 -3.856 1.00 96.81 94 THR A O 1
ATOM 734 N N . LEU A 1 95 ? 10.131 -2.080 -2.633 1.00 96.38 95 LEU A N 1
ATOM 735 C CA . LEU A 1 95 ? 9.349 -3.137 -2.019 1.00 96.38 95 LEU A CA 1
ATOM 736 C C . LEU A 1 95 ? 9.032 -2.716 -0.580 1.00 96.38 95 LEU A C 1
ATOM 738 O O . LEU A 1 95 ? 9.919 -2.588 0.264 1.00 96.38 95 LEU A O 1
ATOM 742 N N . GLY A 1 96 ? 7.753 -2.487 -0.300 1.00 96.38 96 GLY A N 1
ATOM 743 C CA . GLY A 1 96 ? 7.290 -2.220 1.053 1.00 96.38 96 GLY A CA 1
ATOM 744 C C . GLY A 1 96 ? 7.092 -3.511 1.842 1.00 96.38 96 GLY A C 1
ATOM 745 O O . GLY A 1 96 ? 6.381 -4.407 1.388 1.00 96.38 96 GLY A O 1
ATOM 746 N N . PHE A 1 97 ? 7.694 -3.598 3.026 1.00 96.12 97 PHE A N 1
ATOM 747 C CA . PHE A 1 97 ? 7.479 -4.684 3.977 1.00 96.12 97 PHE A CA 1
ATOM 748 C C . PHE A 1 97 ? 6.868 -4.130 5.260 1.00 96.12 97 PHE A C 1
ATOM 750 O O . PHE A 1 97 ? 7.357 -3.138 5.798 1.00 96.12 97 PHE A O 1
ATOM 757 N N . LEU A 1 98 ? 5.828 -4.791 5.760 1.00 96.38 98 LEU A N 1
ATOM 758 C CA . LEU A 1 98 ? 5.184 -4.447 7.017 1.00 96.38 98 LEU A CA 1
ATOM 759 C C . LEU A 1 98 ? 4.760 -5.721 7.750 1.00 96.38 98 LEU A C 1
ATOM 761 O O . LEU A 1 98 ? 4.249 -6.660 7.140 1.00 96.38 98 LEU A O 1
ATOM 765 N N . SER A 1 99 ? 4.955 -5.734 9.063 1.00 96.69 99 SER A N 1
ATOM 766 C CA . SER A 1 99 ? 4.541 -6.809 9.964 1.00 96.69 99 SER A CA 1
ATOM 767 C C . SER A 1 99 ? 3.892 -6.229 11.213 1.00 96.69 99 SER A C 1
ATOM 769 O O . SER A 1 99 ? 4.310 -5.169 11.670 1.00 96.69 99 SER A O 1
ATOM 771 N N . PHE A 1 100 ? 2.912 -6.925 11.785 1.00 97.25 100 PHE A N 1
ATOM 772 C CA . PHE A 1 100 ? 2.270 -6.511 13.030 1.00 97.25 100 PHE A CA 1
ATOM 773 C C . PHE A 1 100 ? 1.734 -7.698 13.828 1.00 97.25 100 PHE A C 1
ATOM 775 O O . PHE A 1 100 ? 1.402 -8.737 13.253 1.00 97.25 100 PHE A O 1
ATOM 782 N N . ASP A 1 101 ? 1.647 -7.532 15.148 1.00 96.88 101 ASP A N 1
ATOM 783 C CA . ASP A 1 101 ? 0.937 -8.460 16.032 1.00 96.88 101 ASP A CA 1
ATOM 784 C C . ASP A 1 101 ? -0.549 -8.081 16.099 1.00 96.88 101 ASP A C 1
ATOM 786 O O . ASP A 1 101 ? -0.887 -6.919 16.335 1.00 96.88 101 ASP A O 1
ATOM 790 N N . THR A 1 102 ? -1.448 -9.045 15.894 1.00 96.06 102 THR A N 1
ATOM 791 C CA . THR A 1 102 ? -2.894 -8.777 15.834 1.00 96.06 102 THR A CA 1
ATOM 792 C C . THR A 1 102 ? -3.513 -8.454 17.195 1.00 96.06 102 THR A C 1
ATOM 794 O O . THR A 1 102 ? -4.582 -7.852 17.249 1.00 96.06 102 THR A O 1
ATOM 797 N N . SER A 1 103 ? -2.845 -8.819 18.291 1.00 93.19 103 SER A N 1
ATOM 798 C CA . SER A 1 103 ? -3.316 -8.649 19.667 1.00 93.19 103 SER A CA 1
ATOM 799 C C . SER A 1 103 ? -2.680 -7.461 20.391 1.00 93.19 103 SER A C 1
ATOM 801 O O . SER A 1 103 ? -3.336 -6.840 21.228 1.00 93.19 103 SER A O 1
ATOM 803 N N . GLU A 1 104 ? -1.430 -7.134 20.059 1.00 92.25 104 GLU A N 1
ATOM 804 C CA . GLU A 1 104 ? -0.645 -6.078 20.710 1.00 92.25 104 GLU A CA 1
ATOM 805 C C . GLU A 1 104 ? -0.390 -4.857 19.815 1.00 92.25 104 GLU A C 1
ATOM 807 O O . GLU A 1 104 ? 0.099 -3.848 20.313 1.00 92.25 104 GLU A O 1
ATOM 812 N N . GLY A 1 105 ? -0.690 -4.927 18.511 1.00 86.75 105 GLY A N 1
ATOM 813 C CA . GLY A 1 105 ? -0.530 -3.778 17.612 1.00 86.75 105 GLY A CA 1
ATOM 814 C C . GLY A 1 105 ? 0.933 -3.395 17.383 1.00 86.75 105 GLY A C 1
ATOM 815 O O . GLY A 1 105 ? 1.263 -2.238 17.146 1.00 86.75 105 GLY A O 1
ATOM 816 N N . LEU A 1 106 ? 1.852 -4.359 17.470 1.00 94.00 106 LEU A N 1
ATOM 817 C CA . LEU A 1 106 ? 3.289 -4.121 17.314 1.00 94.00 106 LEU A CA 1
ATOM 818 C C . LEU A 1 106 ? 3.688 -3.998 15.839 1.00 94.00 106 LEU A C 1
ATOM 820 O O . LEU A 1 106 ? 4.216 -4.943 15.257 1.00 94.00 106 LEU A O 1
ATOM 824 N N . PHE A 1 107 ? 3.429 -2.840 15.233 1.00 97.44 107 PHE A N 1
ATOM 825 C CA . PHE A 1 107 ? 3.760 -2.568 13.832 1.00 97.44 107 PHE A CA 1
ATOM 826 C C . PHE A 1 107 ? 5.266 -2.314 13.626 1.00 97.44 107 PHE A C 1
ATOM 828 O O . PHE A 1 107 ? 5.857 -1.441 14.263 1.00 97.44 107 PHE A O 1
ATOM 835 N N . ASP A 1 108 ? 5.875 -3.031 12.679 1.00 97.50 108 ASP A N 1
ATOM 836 C CA . ASP A 1 108 ? 7.205 -2.746 12.127 1.00 97.50 108 ASP A CA 1
ATOM 837 C C . ASP A 1 108 ? 7.123 -2.668 10.600 1.00 97.50 108 ASP A C 1
ATOM 839 O O . ASP A 1 108 ? 6.334 -3.371 9.966 1.00 97.50 108 ASP A O 1
ATOM 843 N N . HIS A 1 109 ? 7.941 -1.807 10.001 1.00 96.94 109 HIS A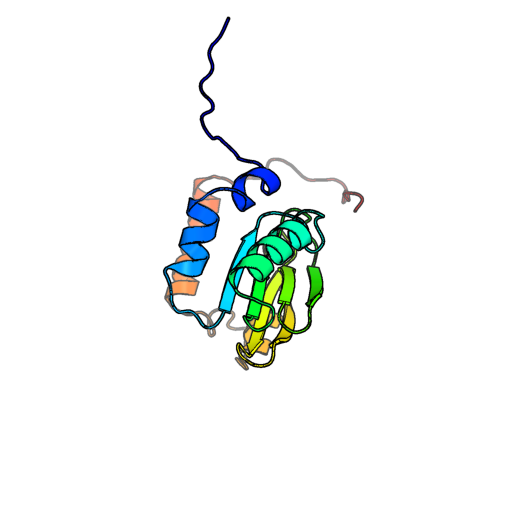 N 1
ATOM 844 C CA . HIS A 1 109 ? 7.948 -1.578 8.561 1.00 96.94 109 HIS A CA 1
ATOM 845 C C . HIS A 1 109 ? 9.363 -1.360 8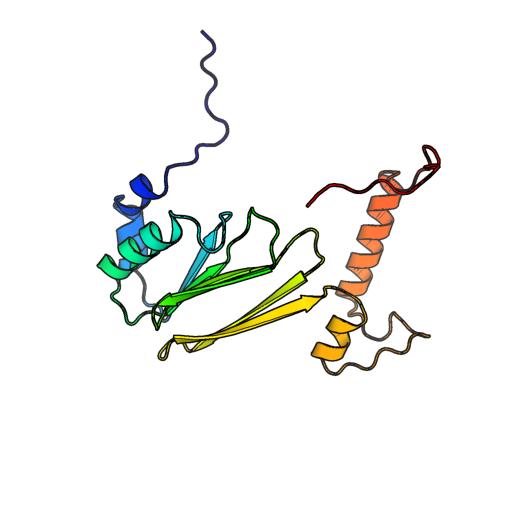.021 1.00 96.94 109 HIS A C 1
ATOM 847 O O . HIS A 1 109 ? 10.261 -0.866 8.710 1.00 96.94 109 HIS A O 1
ATOM 853 N N . ARG A 1 110 ? 9.570 -1.708 6.752 1.00 96.38 110 ARG A N 1
ATOM 854 C CA . ARG A 1 110 ? 10.809 -1.467 6.011 1.00 96.38 110 ARG A CA 1
ATOM 855 C C . ARG A 1 110 ? 10.488 -1.055 4.579 1.00 96.38 110 ARG A C 1
ATOM 857 O O . ARG A 1 110 ? 9.619 -1.635 3.931 1.00 96.38 110 ARG A O 1
ATOM 864 N N . PHE A 1 111 ? 11.243 -0.082 4.085 1.00 97.19 111 PHE A N 1
ATOM 865 C CA . PHE A 1 111 ? 11.318 0.236 2.665 1.00 97.19 111 PHE A CA 1
ATOM 866 C C . PHE A 1 111 ? 12.570 -0.422 2.112 1.00 97.19 111 PHE A C 1
ATOM 868 O O . PHE A 1 111 ? 13.668 -0.169 2.607 1.00 97.19 111 PHE A O 1
ATOM 875 N N . ILE A 1 112 ? 12.394 -1.294 1.130 1.00 95.62 112 ILE A N 1
ATOM 876 C CA . ILE A 1 112 ? 13.470 -2.099 0.563 1.00 95.62 112 ILE A CA 1
ATOM 877 C C . ILE A 1 112 ? 13.633 -1.649 -0.877 1.00 95.62 112 ILE A C 1
ATOM 879 O O . ILE A 1 112 ? 12.658 -1.640 -1.624 1.00 95.62 112 ILE A O 1
ATOM 883 N N . ASP A 1 113 ? 14.838 -1.255 -1.275 1.00 95.50 113 ASP A N 1
ATOM 884 C CA . ASP A 1 113 ? 15.075 -0.878 -2.665 1.00 95.50 113 ASP A CA 1
ATOM 885 C C . ASP A 1 113 ? 14.855 -2.101 -3.564 1.00 95.50 113 ASP A C 1
ATOM 887 O O . ASP A 1 113 ? 15.399 -3.180 -3.330 1.00 95.50 113 ASP A O 1
ATOM 891 N N . ALA A 1 114 ? 14.026 -1.958 -4.594 1.00 92.88 114 ALA A N 1
ATOM 892 C CA . ALA A 1 114 ? 13.641 -3.067 -5.461 1.00 92.88 114 ALA A CA 1
ATOM 893 C C . ALA A 1 114 ? 14.704 -3.323 -6.547 1.00 92.88 114 ALA A C 1
ATOM 895 O O . ALA A 1 114 ? 14.458 -3.179 -7.744 1.00 92.88 114 ALA A O 1
ATOM 896 N N . ASN A 1 115 ? 15.914 -3.691 -6.122 1.00 89.25 115 ASN A N 1
ATOM 897 C CA . ASN A 1 115 ? 17.048 -3.971 -7.000 1.00 89.25 115 ASN A CA 1
ATOM 898 C C . ASN A 1 115 ? 17.737 -5.310 -6.658 1.00 89.25 115 ASN A C 1
ATOM 900 O O . ASN A 1 115 ? 17.447 -5.947 -5.645 1.00 89.25 115 ASN A O 1
ATOM 904 N N . ILE A 1 116 ? 18.639 -5.747 -7.544 1.00 84.62 116 ILE A N 1
ATOM 905 C CA . ILE A 1 116 ? 19.347 -7.037 -7.454 1.00 84.62 116 ILE A CA 1
ATOM 906 C C . ILE A 1 116 ? 20.392 -7.096 -6.329 1.00 84.62 116 ILE A C 1
ATOM 908 O O . ILE A 1 116 ? 20.922 -8.165 -6.062 1.00 84.62 116 ILE A O 1
ATOM 912 N N . GLU A 1 117 ? 20.695 -5.983 -5.667 1.00 83.94 117 GLU A N 1
ATOM 913 C CA . GLU A 1 117 ? 21.603 -5.962 -4.517 1.00 83.94 117 GLU A CA 1
ATOM 914 C C . GLU A 1 117 ? 20.798 -6.132 -3.222 1.00 83.94 117 GLU A C 1
ATOM 916 O O . GLU A 1 117 ? 21.022 -7.062 -2.455 1.00 83.94 117 GLU A O 1
ATOM 921 N N . ALA A 1 118 ? 19.772 -5.303 -3.025 1.00 88.12 118 ALA A N 1
ATOM 922 C CA . ALA A 1 118 ? 19.000 -5.273 -1.788 1.00 88.12 118 ALA A CA 1
ATOM 923 C C . ALA A 1 118 ? 18.086 -6.497 -1.589 1.00 88.12 118 ALA A C 1
ATOM 925 O O . ALA A 1 118 ? 17.915 -6.957 -0.458 1.00 88.12 118 ALA A O 1
ATOM 926 N N . LEU A 1 119 ? 17.480 -7.037 -2.656 1.00 85.38 119 LEU A N 1
ATOM 927 C CA . LEU A 1 119 ? 16.554 -8.171 -2.526 1.00 85.38 119 LEU A CA 1
ATOM 928 C C . LEU A 1 119 ? 17.256 -9.484 -2.135 1.00 85.38 119 LEU A C 1
ATOM 930 O O . LEU A 1 119 ? 16.750 -10.167 -1.246 1.00 85.38 119 LEU A O 1
ATOM 934 N N . PRO A 1 120 ? 18.391 -9.875 -2.741 1.00 83.94 120 PRO A N 1
ATOM 935 C CA . PRO A 1 120 ? 19.099 -11.082 -2.323 1.00 83.94 120 PRO A CA 1
ATOM 936 C C . PRO A 1 120 ? 19.748 -10.944 -0.946 1.00 83.94 120 PRO A C 1
ATOM 938 O O . PRO A 1 120 ? 19.691 -11.898 -0.171 1.00 83.94 120 PRO A O 1
ATOM 941 N N . ASP A 1 121 ? 20.262 -9.756 -0.609 1.00 84.31 121 ASP A N 1
ATOM 942 C CA . ASP A 1 121 ? 20.790 -9.458 0.727 1.00 84.31 121 ASP A CA 1
ATOM 943 C C . ASP A 1 121 ? 19.721 -9.670 1.811 1.00 84.31 121 ASP A C 1
ATOM 945 O O . ASP A 1 121 ? 19.994 -10.275 2.848 1.00 84.31 121 ASP A O 1
ATOM 949 N N . LEU A 1 122 ? 18.474 -9.249 1.559 1.00 85.50 122 LEU A N 1
ATOM 950 C CA . LEU A 1 122 ? 17.341 -9.496 2.460 1.00 85.50 122 LEU A CA 1
ATOM 951 C C . LEU A 1 122 ? 17.069 -10.992 2.675 1.00 85.50 122 LEU A C 1
ATOM 953 O O . LEU A 1 122 ? 16.636 -11.400 3.753 1.00 85.50 122 LEU A O 1
ATOM 957 N N . LEU A 1 123 ? 17.274 -11.801 1.637 1.00 84.25 123 LEU A N 1
ATOM 958 C CA . LEU A 1 123 ? 16.999 -13.236 1.651 1.00 84.25 123 LEU A CA 1
ATOM 959 C C . LEU A 1 123 ? 18.196 -14.073 2.128 1.00 84.25 123 LEU A C 1
ATOM 961 O O . LEU A 1 123 ? 18.083 -15.298 2.157 1.00 84.25 123 LEU A O 1
ATOM 965 N N . ASP A 1 124 ? 19.315 -13.433 2.491 1.00 84.06 124 ASP A N 1
ATOM 966 C CA . ASP A 1 124 ? 20.598 -14.085 2.793 1.00 84.06 124 ASP A CA 1
ATOM 967 C C . ASP A 1 124 ? 21.055 -15.016 1.649 1.00 84.06 124 ASP A C 1
ATOM 969 O O . ASP A 1 124 ? 21.550 -16.128 1.848 1.00 84.06 124 ASP A O 1
ATOM 973 N N . VAL A 1 125 ? 20.836 -14.571 0.407 1.00 79.94 125 VAL A N 1
ATOM 974 C CA . VAL A 1 125 ? 21.218 -15.296 -0.808 1.00 79.94 125 VAL A CA 1
ATOM 975 C C . VAL A 1 125 ? 22.443 -14.631 -1.416 1.00 79.94 125 VAL A C 1
ATOM 977 O O . VAL A 1 125 ? 22.405 -13.472 -1.821 1.00 79.94 125 VAL A O 1
ATOM 980 N N . SER A 1 126 ? 23.536 -15.384 -1.539 1.00 69.69 126 SER A N 1
ATOM 981 C CA . SER A 1 126 ? 24.740 -14.895 -2.201 1.00 69.69 126 SER A CA 1
ATOM 982 C C . SER A 1 126 ? 24.532 -14.796 -3.712 1.00 69.69 126 SER A C 1
ATOM 984 O O . SER A 1 126 ? 24.308 -15.792 -4.400 1.00 69.69 126 SER A O 1
ATOM 986 N N . VAL A 1 127 ? 24.650 -13.581 -4.245 1.00 69.75 127 VAL A N 1
ATOM 987 C CA . VAL A 1 127 ? 24.662 -13.337 -5.691 1.00 69.75 127 VAL A CA 1
ATOM 988 C C . VAL A 1 127 ? 26.096 -13.106 -6.134 1.00 69.75 127 VAL A C 1
ATOM 990 O O . VAL A 1 127 ? 26.761 -12.166 -5.695 1.00 69.75 127 VAL A O 1
ATOM 993 N N . SER A 1 128 ? 26.604 -13.976 -7.006 1.00 64.88 128 SER A N 1
ATOM 994 C CA . SER A 1 128 ? 27.838 -13.675 -7.721 1.00 64.88 128 SER A CA 1
ATOM 995 C C . SER A 1 128 ? 27.504 -12.712 -8.860 1.00 64.88 128 SER A C 1
ATOM 997 O O . SER A 1 128 ? 26.601 -12.957 -9.653 1.00 64.88 128 SER A O 1
ATOM 999 N N . HIS A 1 129 ? 28.266 -11.624 -8.983 1.00 62.34 129 HIS A N 1
ATOM 1000 C CA . HIS A 1 129 ? 28.129 -10.689 -10.111 1.00 62.34 129 HIS A CA 1
ATOM 1001 C C . HIS A 1 129 ? 28.410 -11.357 -11.472 1.00 62.34 129 HIS A C 1
ATOM 1003 O O . HIS A 1 129 ? 28.080 -10.809 -12.522 1.00 62.34 129 HIS A O 1
ATOM 1009 N N . GLU A 1 130 ? 29.059 -12.525 -11.456 1.00 62.03 130 GLU A N 1
ATOM 1010 C CA . GLU A 1 130 ? 29.383 -13.319 -12.640 1.00 62.03 130 GLU A CA 1
ATOM 1011 C C . GLU A 1 130 ? 28.227 -14.234 -13.082 1.00 62.03 130 GLU A C 1
ATOM 1013 O O . GLU A 1 130 ? 28.191 -14.615 -14.250 1.00 62.03 130 GLU A O 1
ATOM 1018 N N . ASP A 1 131 ? 27.276 -14.560 -12.193 1.00 63.66 131 ASP A N 1
ATOM 1019 C CA . ASP A 1 131 ? 26.129 -15.431 -12.485 1.00 63.66 131 ASP A CA 1
ATOM 1020 C C . ASP A 1 131 ? 24.826 -14.842 -11.914 1.00 63.66 131 ASP A C 1
ATOM 1022 O O . ASP A 1 131 ? 24.235 -15.325 -10.944 1.00 63.66 131 ASP A O 1
ATOM 1026 N N . ASN A 1 132 ? 24.371 -13.758 -12.551 1.00 64.75 132 ASN A N 1
ATOM 1027 C CA . ASN A 1 132 ? 23.169 -13.006 -12.171 1.00 64.75 132 ASN A CA 1
ATOM 1028 C C . ASN A 1 132 ? 21.859 -13.814 -12.254 1.00 64.75 132 ASN A C 1
ATOM 1030 O O . ASN A 1 132 ? 20.815 -13.302 -11.852 1.00 64.75 132 ASN A O 1
ATOM 1034 N N . GLU A 1 133 ? 21.885 -15.046 -12.771 1.00 68.25 133 GLU A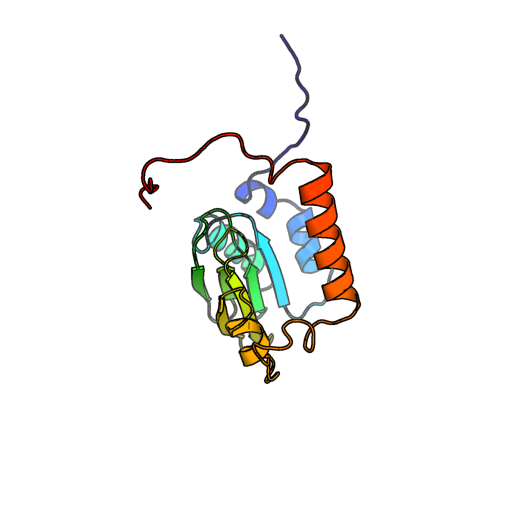 N 1
ATOM 1035 C CA . GLU A 1 133 ? 20.712 -15.920 -12.872 1.00 68.25 133 GLU A CA 1
ATOM 1036 C C . GLU A 1 133 ? 20.656 -16.979 -11.761 1.00 68.25 133 GLU A C 1
ATOM 1038 O O . GLU A 1 133 ? 19.591 -17.551 -11.528 1.00 68.25 133 GLU A O 1
ATOM 1043 N N . ALA A 1 134 ? 21.753 -17.219 -11.032 1.00 72.44 134 ALA A N 1
ATOM 1044 C CA . ALA A 1 134 ? 21.853 -18.322 -10.071 1.00 72.44 134 ALA A CA 1
ATOM 1045 C C . ALA A 1 134 ? 20.840 -18.249 -8.910 1.00 72.44 134 ALA A C 1
ATOM 1047 O O . ALA A 1 134 ? 20.459 -19.280 -8.355 1.00 72.44 134 ALA A O 1
ATOM 1048 N N . TRP A 1 135 ? 20.380 -17.046 -8.554 1.00 78.31 135 TRP A N 1
ATOM 1049 C CA . TRP A 1 135 ? 19.377 -16.812 -7.507 1.00 78.31 135 TRP A CA 1
ATOM 1050 C C . TRP A 1 135 ? 17.937 -16.759 -8.046 1.00 78.31 135 TRP A C 1
ATOM 1052 O O . TRP A 1 135 ? 16.980 -16.742 -7.268 1.00 78.31 135 TRP A O 1
ATOM 1062 N N . MET A 1 136 ? 17.754 -16.733 -9.371 1.00 84.75 136 MET A N 1
ATOM 1063 C CA . MET A 1 136 ? 16.430 -16.635 -9.975 1.00 84.75 136 MET A CA 1
ATOM 1064 C C . MET A 1 136 ? 15.696 -17.972 -9.895 1.00 84.75 136 MET A C 1
ATOM 1066 O O . MET A 1 136 ? 16.194 -19.028 -10.285 1.00 84.75 136 MET A O 1
ATOM 1070 N N . THR A 1 137 ? 14.440 -17.926 -9.456 1.00 88.94 137 THR A N 1
ATOM 1071 C CA . THR A 1 137 ? 13.554 -19.088 -9.582 1.00 88.94 137 THR A CA 1
ATOM 1072 C C . THR A 1 137 ? 13.200 -19.332 -11.056 1.00 88.94 137 THR A C 1
ATOM 1074 O O . THR A 1 137 ? 13.177 -18.379 -11.842 1.00 88.94 137 THR A O 1
ATOM 1077 N N . PRO A 1 138 ? 12.827 -20.566 -11.455 1.00 93.38 138 PRO A N 1
ATOM 1078 C CA . PRO A 1 138 ? 12.381 -20.838 -12.824 1.00 93.38 138 PRO A CA 1
ATOM 1079 C C . PRO A 1 138 ? 11.233 -19.926 -13.288 1.00 93.38 138 PRO A C 1
ATOM 1081 O O . PRO A 1 138 ? 11.226 -19.472 -14.430 1.00 93.38 138 PRO A O 1
ATOM 1084 N N . ASN A 1 139 ? 10.293 -19.605 -12.389 1.00 95.44 139 ASN A N 1
ATOM 1085 C CA . ASN A 1 139 ? 9.188 -18.688 -12.681 1.00 95.44 139 ASN A CA 1
ATOM 1086 C C . ASN A 1 139 ? 9.664 -17.235 -12.812 1.00 95.44 139 ASN A C 1
ATOM 1088 O O . ASN A 1 139 ? 9.193 -16.525 -13.696 1.00 95.44 139 ASN A O 1
ATOM 1092 N N . GLY A 1 140 ? 10.604 -16.803 -11.963 1.00 91.75 140 GLY A N 1
ATOM 1093 C CA . GLY A 1 140 ? 11.215 -15.476 -12.051 1.00 91.75 140 GLY A CA 1
ATOM 1094 C C . GLY A 1 140 ? 11.939 -15.278 -13.379 1.00 91.75 140 GLY A C 1
ATOM 1095 O O . GLY A 1 140 ? 11.687 -14.297 -14.072 1.00 91.75 140 GLY A O 1
ATOM 1096 N N . LYS A 1 141 ? 12.743 -16.264 -13.797 1.00 92.19 141 LYS A N 1
ATOM 1097 C CA . LYS A 1 141 ? 13.412 -16.235 -15.101 1.00 92.19 141 LYS A CA 1
ATOM 1098 C C . LYS A 1 141 ? 12.407 -16.192 -16.257 1.00 92.19 141 LYS A C 1
ATOM 1100 O O . LYS A 1 141 ? 12.536 -15.357 -17.148 1.00 92.19 141 LYS A O 1
ATOM 1105 N N . ALA A 1 142 ? 11.387 -17.052 -16.233 1.00 96.06 142 ALA A N 1
ATOM 1106 C CA . ALA A 1 142 ? 10.366 -17.082 -17.280 1.00 96.06 142 ALA A CA 1
ATOM 1107 C C . ALA A 1 142 ? 9.602 -15.749 -17.401 1.00 96.06 142 ALA A C 1
ATOM 1109 O O . ALA A 1 142 ? 9.286 -15.320 -18.512 1.00 96.06 142 ALA A O 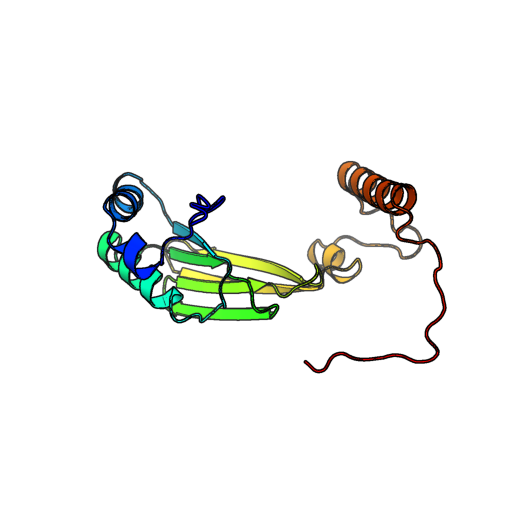1
ATOM 1110 N N . LEU A 1 143 ? 9.326 -15.077 -16.276 1.00 96.00 143 LEU A N 1
ATOM 1111 C CA . LEU A 1 143 ? 8.714 -13.749 -16.268 1.00 96.00 143 LEU A CA 1
ATOM 1112 C C . LEU A 1 143 ? 9.654 -12.686 -16.856 1.00 96.00 143 LEU A C 1
ATOM 1114 O O . LEU A 1 143 ? 9.213 -11.894 -17.687 1.00 96.00 143 LEU A O 1
ATOM 1118 N N . SER A 1 144 ? 10.938 -12.693 -16.486 1.00 94.00 144 SER A N 1
ATOM 1119 C CA . SER A 1 144 ? 11.946 -11.796 -17.069 1.00 94.00 144 SER A CA 1
ATOM 1120 C C . SER A 1 144 ? 12.051 -11.969 -18.587 1.00 94.00 144 SER A C 1
ATOM 1122 O O . SER A 1 144 ? 12.001 -10.985 -19.327 1.00 94.00 144 SER A O 1
ATOM 1124 N N . ASP A 1 145 ? 12.097 -13.216 -19.066 1.00 95.88 145 ASP A N 1
ATOM 1125 C CA . ASP A 1 145 ? 12.125 -13.534 -20.497 1.00 95.88 145 ASP A CA 1
ATOM 1126 C C . ASP A 1 145 ? 10.860 -13.002 -21.210 1.00 95.88 145 ASP A C 1
ATOM 1128 O O . ASP A 1 145 ? 10.939 -12.448 -22.311 1.00 95.88 145 ASP A O 1
ATOM 1132 N N . LEU A 1 146 ? 9.683 -13.109 -20.574 1.00 98.06 146 LEU A N 1
ATOM 1133 C CA . LEU A 1 146 ? 8.423 -12.575 -21.103 1.00 98.06 146 LEU A CA 1
ATOM 1134 C C . LEU A 1 146 ? 8.420 -11.041 -21.183 1.00 98.06 146 LEU A C 1
ATOM 1136 O O . LEU A 1 146 ? 7.933 -10.492 -22.175 1.00 98.06 146 LEU A O 1
ATOM 1140 N N . ILE A 1 147 ? 8.957 -10.347 -20.177 1.00 97.44 147 ILE A N 1
ATOM 1141 C CA . ILE A 1 147 ? 9.073 -8.880 -20.178 1.00 97.44 147 ILE A CA 1
ATOM 1142 C C . ILE A 1 147 ? 9.958 -8.431 -21.345 1.00 97.44 147 ILE A C 1
ATOM 1144 O O . ILE A 1 147 ? 9.525 -7.602 -22.145 1.00 97.44 147 ILE A O 1
ATOM 1148 N N . ILE A 1 148 ? 11.142 -9.032 -21.501 1.00 97.19 148 ILE A N 1
ATOM 1149 C CA . ILE A 1 148 ? 12.087 -8.717 -22.587 1.00 97.19 148 ILE A CA 1
ATOM 1150 C C . ILE A 1 148 ? 11.443 -8.956 -23.956 1.00 97.19 148 ILE A C 1
ATOM 1152 O O . ILE A 1 148 ? 11.528 -8.115 -24.858 1.00 97.19 148 ILE A O 1
ATOM 1156 N N . LYS A 1 149 ? 10.747 -10.088 -24.114 1.00 98.19 149 LYS A N 1
ATOM 1157 C CA . LYS A 1 149 ? 10.026 -10.397 -25.350 1.00 98.19 149 LYS A CA 1
ATOM 1158 C C . LYS A 1 149 ? 8.947 -9.352 -25.638 1.00 98.19 149 LYS A C 1
ATOM 1160 O O . LYS A 1 149 ? 8.850 -8.872 -26.761 1.00 98.19 149 LYS A O 1
ATOM 1165 N N . THR A 1 150 ? 8.168 -8.972 -24.628 1.00 98.44 150 THR A N 1
ATOM 1166 C CA . THR A 1 150 ? 7.088 -7.985 -24.765 1.00 98.44 150 THR A CA 1
ATOM 1167 C C . THR A 1 150 ? 7.630 -6.606 -25.142 1.00 98.44 150 THR A C 1
ATOM 1169 O O . THR A 1 150 ? 7.091 -5.967 -26.041 1.00 98.44 150 THR A O 1
ATOM 1172 N N . GLN A 1 151 ? 8.722 -6.160 -24.512 1.00 98.12 151 GLN A N 1
ATOM 1173 C CA . GLN A 1 151 ? 9.394 -4.903 -24.863 1.00 98.12 151 GLN A CA 1
ATOM 1174 C C . GLN A 1 151 ? 9.855 -4.893 -26.323 1.00 98.12 151 GLN A C 1
ATOM 1176 O O . GLN A 1 151 ? 9.689 -3.888 -27.013 1.00 98.12 151 GLN A O 1
ATOM 1181 N N . THR A 1 152 ? 10.389 -6.024 -26.790 1.00 97.44 152 THR A N 1
ATOM 1182 C CA . THR A 1 152 ? 10.840 -6.203 -28.174 1.00 97.44 152 THR A CA 1
ATOM 1183 C C . THR A 1 152 ? 9.672 -6.172 -29.159 1.00 97.44 152 THR A C 1
ATOM 1185 O O . THR A 1 152 ? 9.702 -5.408 -30.118 1.00 97.44 152 THR A O 1
ATOM 1188 N N . ASP A 1 153 ? 8.620 -6.956 -28.909 1.00 98.12 153 ASP A N 1
ATOM 1189 C CA . ASP A 1 153 ? 7.454 -7.061 -29.798 1.00 98.12 153 ASP A CA 1
ATOM 1190 C C . ASP A 1 153 ? 6.705 -5.725 -29.952 1.00 98.12 153 ASP A C 1
ATOM 1192 O O . ASP A 1 153 ? 6.104 -5.459 -30.993 1.00 98.12 153 ASP A O 1
ATOM 1196 N N . LEU A 1 154 ? 6.737 -4.887 -28.912 1.00 98.31 154 LEU A N 1
ATOM 1197 C CA . LEU A 1 154 ? 6.130 -3.556 -28.897 1.00 98.31 154 LEU A CA 1
ATOM 1198 C C . LEU A 1 154 ? 7.057 -2.449 -29.431 1.00 98.31 154 LEU A C 1
ATOM 1200 O O . LEU A 1 154 ? 6.623 -1.301 -29.504 1.00 98.31 154 LEU A O 1
ATOM 1204 N N . GLY A 1 1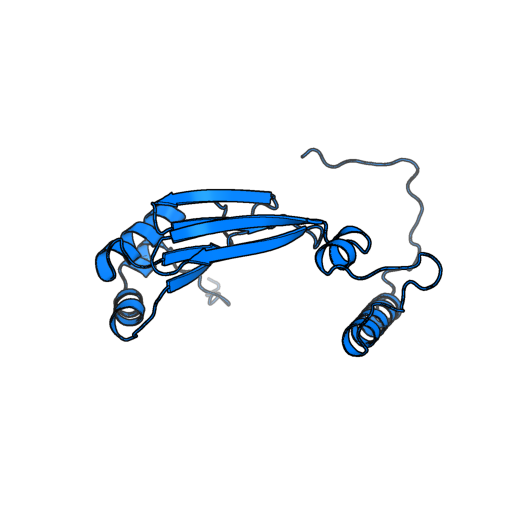55 ? 8.315 -2.758 -29.772 1.00 97.62 155 GLY A N 1
ATOM 1205 C CA . GLY A 1 155 ? 9.293 -1.764 -30.229 1.00 97.62 155 GLY A CA 1
ATOM 1206 C C . GLY A 1 155 ? 9.658 -0.723 -29.163 1.00 97.62 155 GLY A C 1
ATOM 1207 O O . GLY A 1 155 ? 10.036 0.396 -29.496 1.00 97.62 155 GLY A O 1
ATOM 1208 N N . LEU A 1 156 ? 9.545 -1.050 -27.865 1.00 97.12 156 LEU A N 1
ATOM 1209 C CA . LEU A 1 156 ? 9.788 -0.084 -26.775 1.00 97.12 156 LEU A CA 1
ATOM 1210 C C . LEU A 1 156 ? 11.254 0.361 -26.674 1.00 97.12 156 LEU A C 1
ATOM 1212 O O . LEU A 1 156 ? 11.546 1.369 -26.034 1.00 97.12 156 LEU A O 1
ATOM 1216 N N . LEU A 1 157 ? 12.166 -0.396 -27.286 1.00 95.06 157 LEU A N 1
ATOM 1217 C CA . LEU A 1 157 ? 13.601 -0.111 -27.330 1.00 95.06 157 LEU A CA 1
ATOM 1218 C C . LEU A 1 157 ? 14.047 0.470 -28.683 1.00 95.06 157 LEU A C 1
ATOM 1220 O O . LEU A 1 157 ? 15.245 0.662 -28.898 1.00 95.06 157 LEU A O 1
ATOM 1224 N N . ASP A 1 158 ? 13.109 0.756 -29.591 1.00 96.00 158 ASP A N 1
ATOM 1225 C CA . ASP A 1 158 ? 13.429 1.346 -30.886 1.00 96.00 158 ASP A CA 1
ATOM 1226 C C . ASP A 1 158 ? 13.912 2.792 -30.714 1.00 96.00 158 ASP A C 1
ATOM 1228 O O . ASP A 1 158 ? 13.271 3.643 -30.092 1.00 96.00 158 ASP A O 1
ATOM 1232 N N . TYR A 1 159 ? 15.071 3.093 -31.296 1.00 94.62 159 TYR A N 1
ATOM 1233 C CA . TYR A 1 159 ? 15.676 4.416 -31.199 1.00 94.62 159 TYR A CA 1
ATOM 1234 C C . TYR A 1 159 ? 14.896 5.451 -32.015 1.00 94.62 159 TYR A C 1
ATOM 1236 O O . TYR A 1 159 ? 14.825 5.371 -33.240 1.00 94.62 159 TYR A O 1
ATOM 1244 N N . VAL A 1 160 ? 14.401 6.489 -31.339 1.00 96.19 160 VAL A N 1
ATOM 1245 C CA . VAL A 1 160 ? 13.772 7.660 -31.983 1.00 96.19 160 VAL A CA 1
ATOM 1246 C C . VAL A 1 160 ? 14.692 8.886 -32.040 1.00 96.19 160 VAL A C 1
ATOM 1248 O O . VAL A 1 160 ? 14.476 9.785 -32.850 1.00 96.19 160 VAL A O 1
ATOM 1251 N N . GLY A 1 161 ? 15.734 8.935 -31.204 1.00 95.75 161 GLY A N 1
ATOM 1252 C CA . GLY A 1 161 ? 16.696 10.037 -31.150 1.00 95.75 161 GLY A CA 1
ATOM 1253 C C . GLY A 1 161 ? 17.588 9.997 -29.907 1.00 95.75 161 GLY A C 1
ATOM 1254 O O . GLY A 1 161 ? 17.468 9.098 -29.078 1.00 95.75 161 GLY A O 1
ATOM 1255 N N . CYS A 1 162 ? 18.472 10.992 -29.772 1.00 95.75 162 CYS A N 1
ATOM 1256 C CA . CYS A 1 162 ? 19.388 11.134 -28.634 1.00 95.75 162 CYS A CA 1
ATOM 1257 C C . CYS A 1 162 ? 19.159 12.472 -27.916 1.00 95.75 162 CYS A C 1
ATOM 1259 O O . CYS A 1 162 ? 19.142 13.525 -28.558 1.00 95.75 162 CYS A O 1
ATOM 1261 N N . ALA A 1 163 ? 19.041 12.449 -26.587 1.00 95.25 163 ALA A N 1
ATOM 1262 C CA . ALA A 1 163 ? 19.024 13.666 -25.777 1.00 95.25 163 ALA A CA 1
ATOM 1263 C C . ALA A 1 163 ? 20.438 14.272 -25.687 1.00 95.25 163 ALA A C 1
ATOM 1265 O O . ALA A 1 163 ? 21.418 13.557 -25.497 1.00 95.25 163 ALA A O 1
ATOM 1266 N N . THR A 1 164 ? 20.562 15.597 -25.811 1.00 96.94 164 THR A N 1
ATOM 1267 C CA . THR A 1 164 ? 21.866 16.297 -25.771 1.00 96.94 164 THR A CA 1
ATOM 1268 C C . THR A 1 164 ? 22.372 16.567 -24.355 1.00 96.94 164 THR A C 1
ATOM 1270 O O . THR A 1 164 ? 23.534 16.928 -24.171 1.00 96.94 164 THR A O 1
ATOM 1273 N N . ARG A 1 165 ? 21.493 16.430 -23.360 1.00 96.75 165 ARG A N 1
ATOM 1274 C CA . ARG A 1 165 ? 21.755 16.614 -21.931 1.00 96.75 165 ARG A CA 1
ATOM 1275 C C . ARG A 1 165 ? 20.678 15.907 -21.110 1.00 96.75 165 ARG A C 1
ATOM 1277 O O . ARG A 1 165 ? 19.616 15.588 -21.641 1.00 96.75 165 ARG A O 1
ATOM 1284 N N . THR A 1 166 ? 20.932 15.727 -19.820 1.00 96.00 166 THR A N 1
ATOM 1285 C CA . THR A 1 166 ? 19.925 15.277 -18.852 1.00 96.00 166 THR A CA 1
ATOM 1286 C C . THR A 1 166 ? 18.936 16.404 -18.546 1.00 96.00 166 THR A C 1
ATOM 1288 O O . THR A 1 166 ? 19.336 17.563 -18.409 1.00 96.00 166 THR A O 1
ATOM 1291 N N . TYR A 1 167 ? 17.653 16.064 -18.435 1.00 94.50 167 TYR A N 1
ATOM 1292 C CA . TYR A 1 167 ? 16.578 16.959 -18.011 1.00 94.50 167 TYR A CA 1
ATOM 1293 C C . TYR A 1 167 ? 15.929 16.347 -16.771 1.00 94.50 167 TYR A C 1
ATOM 1295 O O . TYR A 1 167 ? 15.595 15.165 -16.791 1.00 94.50 167 TYR A O 1
ATOM 1303 N N . TYR A 1 168 ? 15.778 17.137 -15.714 1.00 94.25 168 TYR A N 1
ATOM 1304 C CA . TYR A 1 168 ? 15.194 16.695 -14.450 1.00 94.25 168 TYR A CA 1
ATOM 1305 C C . TYR A 1 168 ? 13.765 17.221 -14.328 1.00 94.25 168 TYR A C 1
ATOM 1307 O O . TYR A 1 168 ? 13.459 18.303 -14.837 1.00 94.25 168 TYR A O 1
ATOM 1315 N N . VAL A 1 169 ? 12.907 16.447 -13.670 1.00 90.50 169 VAL A N 1
ATOM 1316 C CA . VAL A 1 169 ? 11.617 16.922 -13.161 1.00 90.50 169 VAL A CA 1
ATOM 1317 C C . VAL A 1 169 ? 11.894 17.508 -11.774 1.00 90.50 169 VAL A C 1
ATOM 1319 O O . VAL A 1 169 ? 12.715 16.956 -11.046 1.00 90.50 169 VAL A O 1
ATOM 1322 N N . GLU A 1 170 ? 11.303 18.655 -11.442 1.00 80.19 170 GLU A N 1
ATOM 1323 C CA . GLU A 1 170 ? 11.359 19.175 -10.070 1.00 80.19 170 GLU A CA 1
ATOM 1324 C C . GLU A 1 170 ? 10.430 18.317 -9.198 1.00 80.19 170 GLU A C 1
ATOM 1326 O O . GLU A 1 170 ? 9.273 18.117 -9.574 1.00 80.19 170 GLU A O 1
ATOM 1331 N N . GLU A 1 171 ? 10.963 17.776 -8.099 1.00 59.00 171 GLU A N 1
ATOM 1332 C CA . GLU A 1 171 ? 10.215 17.038 -7.067 1.00 59.00 171 GLU A CA 1
ATOM 1333 C C . GLU A 1 171 ? 9.596 17.987 -6.035 1.00 59.00 171 GLU A C 1
ATOM 1335 O O . GLU A 1 171 ? 10.289 18.948 -5.617 1.00 59.00 171 GLU A O 1
#

pLDDT: mean 92.12, std 10.4, range [41.44, 98.69]